Protein AF-A0A7C8HI81-F1 (afdb_monomer_lite)

Radius of gyration: 30.97 Å; chains: 1; bounding box: 61×69×82 Å

Organism: NCBI:txid1450156

Structure (mmCIF, N/CA/C/O backbone):
data_AF-A0A7C8HI81-F1
#
_entry.id   AF-A0A7C8HI81-F1
#
loop_
_atom_site.group_PDB
_atom_site.id
_atom_site.type_symbol
_atom_site.label_atom_id
_atom_site.label_alt_id
_atom_site.label_comp_id
_atom_site.label_asym_id
_atom_site.label_entity_id
_atom_site.label_seq_id
_atom_site.pdbx_PDB_ins_code
_atom_site.Cartn_x
_atom_site.Cartn_y
_atom_site.Cartn_z
_atom_site.occupancy
_atom_site.B_iso_or_equiv
_atom_site.auth_seq_id
_atom_site.auth_comp_id
_atom_site.auth_asym_id
_atom_site.auth_atom_id
_atom_site.pdbx_PDB_model_num
ATOM 1 N N . MET A 1 1 ? 45.460 -22.974 -62.601 1.00 45.22 1 MET A N 1
ATOM 2 C CA . MET A 1 1 ? 45.148 -22.163 -63.794 1.00 45.22 1 MET A CA 1
ATOM 3 C C . MET A 1 1 ? 44.636 -20.816 -63.336 1.00 45.22 1 MET A C 1
ATOM 5 O O . MET A 1 1 ? 43.610 -20.742 -62.676 1.00 45.22 1 MET A O 1
ATOM 9 N N . SER A 1 2 ? 45.416 -19.785 -63.621 1.00 40.53 2 SER A N 1
ATOM 10 C CA . SER A 1 2 ? 45.135 -18.377 -63.369 1.00 40.53 2 SER A CA 1
ATOM 11 C C . SER A 1 2 ? 43.977 -17.886 -64.241 1.00 40.53 2 SER A C 1
ATOM 13 O O . SER A 1 2 ? 43.911 -18.282 -65.404 1.00 40.53 2 SER A O 1
ATOM 15 N N . LYS A 1 3 ? 43.144 -16.978 -63.713 1.00 53.16 3 LYS A N 1
ATOM 16 C CA . LYS A 1 3 ? 42.635 -15.784 -64.417 1.00 53.16 3 LYS A CA 1
ATOM 17 C C . LYS A 1 3 ? 41.929 -14.839 -63.431 1.00 53.16 3 LYS A C 1
ATOM 19 O O . LYS A 1 3 ? 40.965 -15.209 -62.773 1.00 53.16 3 LYS A O 1
ATOM 24 N N . LEU A 1 4 ? 42.492 -13.636 -63.344 1.00 49.84 4 LEU A N 1
ATOM 25 C CA . LEU A 1 4 ? 41.998 -12.421 -62.696 1.00 49.84 4 LEU A CA 1
ATOM 26 C C . LEU A 1 4 ? 40.869 -11.808 -63.536 1.00 49.84 4 LEU A C 1
ATOM 28 O O . LEU A 1 4 ? 41.059 -11.697 -64.746 1.00 49.84 4 LEU A O 1
ATOM 32 N N . ILE A 1 5 ? 39.768 -11.358 -62.919 1.00 58.12 5 ILE A N 1
ATOM 33 C CA . ILE A 1 5 ? 38.803 -10.408 -63.517 1.00 58.12 5 ILE A CA 1
ATOM 34 C C . ILE A 1 5 ? 38.247 -9.527 -62.376 1.00 58.12 5 ILE A C 1
ATOM 36 O O . ILE A 1 5 ? 37.519 -10.023 -61.525 1.00 58.12 5 ILE A O 1
ATOM 40 N N . THR A 1 6 ? 38.847 -8.369 -62.096 1.00 49.12 6 THR A N 1
ATOM 41 C CA . THR A 1 6 ? 38.538 -7.006 -62.592 1.00 49.12 6 THR A CA 1
ATOM 42 C C . THR A 1 6 ? 37.609 -6.229 -61.653 1.00 49.12 6 THR A C 1
ATOM 44 O O . THR A 1 6 ? 36.462 -6.580 -61.409 1.00 49.12 6 THR A O 1
ATOM 47 N N . LEU A 1 7 ? 38.188 -5.149 -61.137 1.00 50.00 7 LEU A N 1
ATOM 48 C CA . LEU A 1 7 ? 37.685 -4.145 -60.211 1.00 50.00 7 LEU A CA 1
ATOM 49 C C . LEU A 1 7 ? 36.907 -3.067 -60.985 1.00 50.00 7 LEU A C 1
ATOM 51 O O . LEU A 1 7 ? 37.444 -2.518 -61.945 1.00 50.00 7 LEU A O 1
ATOM 55 N N . THR A 1 8 ? 35.702 -2.698 -60.544 1.00 53.28 8 THR A N 1
ATOM 56 C CA . THR A 1 8 ? 35.063 -1.433 -60.948 1.00 53.28 8 THR A CA 1
ATOM 57 C C . THR A 1 8 ? 34.584 -0.682 -59.716 1.00 53.28 8 THR A C 1
ATOM 59 O O . THR A 1 8 ? 33.581 -1.025 -59.095 1.00 53.28 8 THR A O 1
ATOM 62 N N . VAL A 1 9 ? 35.352 0.350 -59.374 1.00 53.81 9 VAL A N 1
ATOM 63 C CA . VAL A 1 9 ? 34.962 1.458 -58.508 1.00 53.81 9 VAL A CA 1
ATOM 64 C C . VAL A 1 9 ? 34.198 2.445 -59.381 1.00 53.81 9 VAL A C 1
ATOM 66 O O . VAL A 1 9 ? 34.764 2.994 -60.321 1.00 53.81 9 VAL A O 1
ATOM 69 N N . THR A 1 10 ? 32.940 2.711 -59.052 1.00 53.66 10 THR A N 1
ATOM 70 C CA . THR A 1 10 ? 32.239 3.910 -59.523 1.00 53.66 10 THR A CA 1
ATOM 71 C C . THR A 1 10 ? 31.595 4.576 -58.325 1.00 53.66 10 THR A C 1
ATOM 73 O O . THR A 1 10 ? 30.585 4.118 -57.793 1.00 53.66 10 THR A O 1
ATOM 76 N N . GLY A 1 11 ? 32.269 5.631 -57.873 1.00 45.03 11 GLY A N 1
ATOM 77 C CA . GLY A 1 11 ? 31.756 6.583 -56.908 1.00 45.03 11 GLY A CA 1
ATOM 78 C C . GLY A 1 11 ? 30.576 7.376 -57.467 1.00 45.03 11 GLY A C 1
ATOM 79 O O . GLY A 1 11 ? 30.423 7.546 -58.674 1.00 45.03 11 GLY A O 1
ATOM 80 N N . GLY A 1 12 ? 29.761 7.875 -56.545 1.00 45.56 12 GLY A N 1
ATOM 81 C CA . GLY A 1 12 ? 28.635 8.755 -56.825 1.00 45.56 12 GLY A CA 1
ATOM 82 C C . GLY A 1 12 ? 28.028 9.269 -55.527 1.00 45.56 12 GLY A C 1
ATOM 83 O O . GLY A 1 12 ? 26.890 8.958 -55.198 1.00 45.56 12 GLY A O 1
ATOM 84 N N . LEU A 1 13 ? 28.826 10.007 -54.752 1.00 48.66 13 LEU A N 1
ATOM 85 C CA . LEU A 1 13 ? 28.322 10.920 -53.730 1.00 48.66 13 LEU A CA 1
ATOM 86 C C . LEU A 1 13 ? 27.627 12.068 -54.474 1.00 48.66 13 LEU A C 1
ATOM 88 O O . LEU A 1 13 ? 28.247 12.587 -55.389 1.00 48.66 13 LEU A O 1
ATOM 92 N N . LEU A 1 14 ? 26.395 12.434 -54.110 1.00 44.53 14 LEU A N 1
ATOM 93 C CA . LEU A 1 14 ? 25.833 13.799 -54.117 1.00 44.53 14 LEU A CA 1
ATOM 94 C C . LEU A 1 14 ? 24.343 13.695 -53.728 1.00 44.53 14 LEU A C 1
ATOM 96 O O . LEU A 1 14 ? 23.449 13.673 -54.569 1.00 44.53 14 LEU A O 1
ATOM 100 N N . LEU A 1 15 ? 24.071 13.597 -52.422 1.00 46.81 15 LEU A N 1
ATOM 101 C CA . LEU A 1 15 ? 22.729 13.825 -51.881 1.00 46.81 15 LEU A CA 1
ATOM 102 C C . LEU A 1 15 ? 22.424 15.322 -51.999 1.00 46.81 15 LEU A C 1
ATOM 104 O O . LEU A 1 15 ? 23.022 16.152 -51.318 1.00 46.81 15 LEU A O 1
ATOM 108 N N . SER A 1 16 ? 21.521 15.647 -52.918 1.00 49.75 16 SER A N 1
ATOM 109 C CA . SER A 1 16 ? 21.070 16.991 -53.257 1.00 49.75 16 SER A CA 1
ATOM 110 C C . SER A 1 16 ? 20.350 17.668 -52.086 1.00 49.75 16 SER A C 1
ATOM 112 O O . SER A 1 16 ? 19.182 17.391 -51.810 1.00 49.75 16 SER A O 1
ATOM 114 N N . SER A 1 17 ? 21.026 18.599 -51.421 1.00 53.38 17 SER A N 1
ATOM 115 C CA . SER A 1 17 ? 20.394 19.618 -50.587 1.00 53.38 17 SER A CA 1
ATOM 116 C C . SER A 1 17 ? 19.920 20.766 -51.478 1.00 53.38 17 SER A C 1
ATOM 118 O O . SER A 1 17 ? 20.737 21.554 -51.951 1.00 53.38 17 SER A O 1
ATOM 120 N N . VAL A 1 18 ? 18.609 20.877 -51.693 1.00 51.06 18 VAL A N 1
ATOM 121 C CA . VAL A 1 18 ? 17.999 22.079 -52.276 1.00 51.06 18 VAL A CA 1
ATOM 122 C C . VAL A 1 18 ? 17.001 22.625 -51.260 1.00 51.06 18 VAL A C 1
ATOM 124 O O . VAL A 1 18 ? 15.866 22.166 -51.176 1.00 51.06 18 VAL A O 1
ATOM 127 N N . PHE A 1 19 ? 17.442 23.583 -50.445 1.00 52.34 19 PHE A N 1
ATOM 128 C CA . PHE A 1 19 ? 16.532 24.479 -49.736 1.00 52.34 19 PHE A CA 1
ATOM 129 C C . PHE A 1 19 ? 16.289 25.689 -50.637 1.00 52.34 19 PHE A C 1
ATOM 131 O O . PHE A 1 19 ? 17.238 26.282 -51.149 1.00 52.34 19 PHE A O 1
ATOM 138 N N . ASN A 1 20 ? 15.017 26.020 -50.863 1.00 52.81 20 ASN A N 1
ATOM 139 C CA . ASN A 1 20 ? 14.635 27.171 -51.669 1.00 52.81 20 ASN A CA 1
ATOM 140 C C . ASN A 1 20 ? 15.013 28.499 -50.991 1.00 52.81 20 ASN A C 1
ATOM 142 O O . ASN A 1 20 ? 14.957 28.655 -49.773 1.00 52.81 20 ASN A O 1
ATOM 146 N N . VAL A 1 21 ? 15.394 29.416 -51.875 1.00 48.34 21 VAL A N 1
ATOM 147 C CA . VAL A 1 21 ? 15.895 30.786 -51.754 1.00 48.34 21 VAL A CA 1
ATOM 148 C C . VAL A 1 21 ? 15.055 31.729 -50.870 1.00 48.34 21 VAL A C 1
ATOM 150 O O . VAL A 1 21 ? 13.843 31.840 -51.017 1.00 48.34 21 VAL A O 1
ATOM 153 N N . PHE A 1 22 ? 15.774 32.426 -49.984 1.00 40.81 22 PHE A N 1
ATOM 154 C CA . PHE A 1 22 ? 15.732 33.856 -49.622 1.00 40.81 22 PHE A CA 1
ATOM 155 C C . PHE A 1 22 ? 14.527 34.706 -50.092 1.00 40.81 22 PHE A C 1
ATOM 157 O O . PHE A 1 22 ? 14.404 35.035 -51.271 1.00 40.81 22 PHE A O 1
ATOM 164 N N . ALA A 1 23 ? 13.713 35.170 -49.136 1.00 56.22 23 ALA A N 1
ATOM 165 C CA . ALA A 1 23 ? 12.824 36.315 -49.320 1.00 56.22 23 ALA A CA 1
ATOM 166 C C . ALA A 1 23 ? 13.528 37.608 -48.871 1.00 56.22 23 ALA A C 1
ATOM 168 O O . ALA A 1 23 ? 14.107 37.677 -47.787 1.00 56.22 23 ALA A O 1
ATOM 169 N N . VAL A 1 24 ? 13.458 38.606 -49.750 1.00 43.56 24 VAL A N 1
ATOM 170 C CA . VAL A 1 24 ? 14.006 39.963 -49.649 1.00 43.56 24 VAL A CA 1
ATOM 171 C C . VAL A 1 24 ? 13.263 40.806 -48.600 1.00 43.56 24 VAL A C 1
ATOM 173 O O . VAL A 1 24 ? 12.050 40.969 -48.658 1.00 43.56 24 VAL A O 1
ATOM 176 N N . GLU A 1 25 ? 14.046 41.304 -47.644 1.00 47.66 25 GLU A N 1
ATOM 177 C CA . GLU A 1 25 ? 14.097 42.657 -47.066 1.00 47.66 25 GLU A CA 1
ATOM 178 C C . GLU A 1 25 ? 12.836 43.551 -47.056 1.00 47.66 25 GLU A C 1
ATOM 180 O O . GLU A 1 25 ? 12.460 44.134 -48.068 1.00 47.66 25 GLU A O 1
ATOM 185 N N . THR A 1 26 ? 12.333 43.835 -45.846 1.00 46.31 26 THR A N 1
ATOM 186 C CA . THR A 1 26 ? 12.024 45.214 -45.430 1.00 46.31 26 THR A CA 1
ATOM 187 C C . THR A 1 26 ? 12.459 45.431 -43.983 1.00 46.31 26 THR A C 1
ATOM 189 O O . THR A 1 26 ? 12.220 44.604 -43.106 1.00 46.31 26 THR A O 1
ATOM 192 N N . ASN A 1 27 ? 13.131 46.557 -43.788 1.00 55.22 27 ASN A N 1
ATOM 193 C CA . ASN A 1 27 ? 13.882 46.979 -42.618 1.00 55.22 27 ASN A CA 1
ATOM 194 C C . ASN A 1 27 ? 13.120 47.001 -41.285 1.00 55.22 27 ASN A C 1
ATOM 196 O O . ASN A 1 27 ? 11.957 47.383 -41.224 1.00 55.22 27 ASN A O 1
ATOM 200 N N . ASN A 1 28 ? 13.897 46.740 -40.226 1.00 55.28 28 ASN A N 1
ATOM 201 C CA . ASN A 1 28 ? 13.593 46.906 -38.804 1.00 55.28 28 ASN A CA 1
ATOM 202 C C . ASN A 1 28 ? 12.456 46.040 -38.264 1.00 55.28 28 ASN A C 1
ATOM 204 O O . ASN A 1 28 ? 11.295 46.374 -38.431 1.00 55.28 28 ASN A O 1
ATOM 208 N N . ILE A 1 29 ? 12.819 44.989 -37.526 1.00 41.06 29 ILE A N 1
ATOM 209 C CA . ILE A 1 29 ? 12.315 44.643 -36.183 1.00 41.06 29 ILE A CA 1
ATOM 210 C C . ILE A 1 29 ? 13.038 43.350 -35.777 1.00 41.06 29 ILE A C 1
ATOM 212 O O . ILE A 1 29 ? 13.012 42.350 -36.492 1.00 41.06 29 ILE A O 1
ATOM 216 N N . SER A 1 30 ? 13.723 43.382 -34.634 1.00 41.88 30 SER A N 1
ATOM 217 C CA . SER A 1 30 ? 14.383 42.225 -34.024 1.00 41.88 30 SER A CA 1
ATOM 218 C C . SER A 1 30 ? 13.438 41.016 -33.951 1.00 41.88 30 SER A C 1
ATOM 220 O O . SER A 1 30 ? 12.357 41.149 -33.370 1.00 41.88 30 SER A O 1
ATOM 222 N N . PRO A 1 31 ? 13.807 39.823 -34.456 1.00 39.75 31 PRO A N 1
ATOM 223 C CA . PRO A 1 31 ? 12.971 38.651 -34.276 1.00 39.75 31 PRO A CA 1
ATOM 224 C C . PRO A 1 31 ? 13.130 38.140 -32.844 1.00 39.75 31 PRO A C 1
ATOM 226 O O . PRO A 1 31 ? 14.058 37.404 -32.506 1.00 39.75 31 PRO A O 1
ATOM 229 N N . VAL A 1 32 ? 12.175 38.535 -32.000 1.00 35.84 32 VAL A N 1
ATOM 230 C CA . VAL A 1 32 ? 11.714 37.723 -30.875 1.00 35.84 32 VAL A CA 1
ATOM 231 C C . VAL A 1 32 ? 11.548 36.302 -31.401 1.00 35.84 32 VAL A C 1
ATOM 233 O O . VAL A 1 32 ? 10.717 36.032 -32.268 1.00 35.84 32 VAL A O 1
ATOM 236 N N . THR A 1 33 ? 12.383 35.393 -30.912 1.00 33.88 33 THR A N 1
ATOM 237 C CA . THR A 1 33 ? 12.261 33.971 -31.190 1.00 33.88 33 THR A CA 1
ATOM 238 C C . THR A 1 33 ? 10.949 33.488 -30.580 1.00 33.88 33 THR A C 1
ATOM 240 O O . THR A 1 33 ? 10.854 33.202 -29.388 1.00 33.88 33 THR A O 1
ATOM 243 N N . LEU A 1 34 ? 9.908 33.390 -31.409 1.00 32.38 34 LEU A N 1
ATOM 244 C CA . LEU A 1 34 ? 8.733 32.580 -31.117 1.00 32.38 34 LEU A CA 1
ATOM 245 C C . LEU A 1 34 ? 9.182 31.118 -31.109 1.00 32.38 34 LEU A C 1
ATOM 247 O O . LEU A 1 34 ? 9.071 30.380 -32.085 1.00 32.38 34 LEU A O 1
ATOM 251 N N . SER A 1 35 ? 9.738 30.712 -29.970 1.00 37.22 35 SER A N 1
ATOM 252 C CA . SER A 1 35 ? 9.716 29.330 -29.537 1.00 37.22 35 SER A CA 1
ATOM 253 C C . SER A 1 35 ? 8.247 28.929 -29.501 1.00 37.22 35 SER A C 1
ATOM 255 O O . SER A 1 35 ? 7.522 29.277 -28.570 1.00 37.22 35 SER A O 1
ATOM 257 N N . VAL A 1 36 ? 7.798 28.205 -30.526 1.00 32.50 36 VAL A N 1
ATOM 258 C CA . VAL A 1 36 ? 6.630 27.340 -30.404 1.00 32.50 36 VAL A CA 1
ATOM 259 C C . VAL A 1 36 ? 7.034 26.270 -29.397 1.00 32.50 36 VAL A C 1
ATOM 261 O O . VAL A 1 36 ? 7.485 25.178 -29.737 1.00 32.50 36 VAL A O 1
ATOM 264 N N . LYS A 1 37 ? 6.940 26.622 -28.114 1.00 39.91 37 LYS A N 1
ATOM 265 C CA . LYS A 1 37 ? 6.782 25.642 -27.063 1.00 39.91 37 LYS A CA 1
ATOM 266 C C . LYS A 1 37 ? 5.486 24.943 -27.414 1.00 39.91 37 LYS A C 1
ATOM 268 O O . LYS A 1 37 ? 4.409 25.525 -27.317 1.00 39.91 37 LYS A O 1
ATOM 273 N N . THR A 1 38 ? 5.579 23.691 -27.831 1.00 35.78 38 THR A N 1
ATOM 274 C CA . THR A 1 38 ? 4.477 22.765 -27.622 1.00 35.78 38 THR A CA 1
ATOM 275 C C . THR A 1 38 ? 4.322 22.639 -26.106 1.00 35.78 38 THR A C 1
ATOM 277 O O . THR A 1 38 ? 4.831 21.713 -25.480 1.00 35.78 38 THR A O 1
ATOM 280 N N . GLU A 1 39 ? 3.669 23.623 -25.492 1.00 38.47 39 GLU A N 1
ATOM 281 C CA . GLU A 1 39 ? 3.039 23.506 -24.189 1.00 38.47 39 GLU A CA 1
ATOM 282 C C . GLU A 1 39 ? 1.864 22.545 -24.378 1.00 38.47 39 GLU A C 1
ATOM 284 O O . GLU A 1 39 ? 0.694 22.903 -24.359 1.00 38.47 39 GLU A O 1
ATOM 289 N N . ALA A 1 40 ? 2.185 21.255 -24.500 1.00 41.19 40 ALA A N 1
ATOM 290 C CA . ALA A 1 40 ? 1.437 20.303 -23.708 1.00 41.19 40 ALA A CA 1
ATOM 291 C C . ALA A 1 40 ? 1.796 20.657 -22.265 1.00 41.19 40 ALA A C 1
ATOM 293 O O . ALA A 1 40 ? 2.731 20.099 -21.687 1.00 41.19 40 ALA A O 1
ATOM 294 N N . GLU A 1 41 ? 1.121 21.680 -21.739 1.00 37.06 41 GLU A N 1
ATOM 295 C CA . GLU A 1 41 ? 1.084 21.990 -20.330 1.00 37.06 41 GLU A CA 1
ATOM 296 C C . GLU A 1 41 ? 0.620 20.691 -19.683 1.00 37.06 41 GLU A C 1
ATOM 298 O O . GLU A 1 41 ? -0.556 20.324 -19.690 1.00 37.06 41 GLU A O 1
ATOM 303 N N . SER A 1 42 ? 1.587 19.883 -19.246 1.00 44.66 42 SER A N 1
ATOM 304 C CA . SER A 1 42 ? 1.297 18.747 -18.410 1.00 44.66 42 SER A CA 1
ATOM 305 C C . SER A 1 42 ? 0.728 19.406 -17.173 1.00 44.66 42 SER A C 1
ATOM 307 O O . SER A 1 42 ? 1.498 19.887 -16.340 1.00 44.66 42 SER A O 1
ATOM 309 N N . VAL A 1 43 ? -0.603 19.504 -17.096 1.00 41.66 43 VAL A N 1
ATOM 310 C CA . VAL A 1 43 ? -1.321 19.781 -15.862 1.00 41.66 43 VAL A CA 1
ATOM 311 C C . VAL A 1 43 ? -0.607 18.905 -14.857 1.00 41.66 43 VAL A C 1
ATOM 313 O O . VAL A 1 43 ? -0.648 17.673 -14.983 1.00 41.66 43 VAL A O 1
ATOM 316 N N . LYS A 1 44 ? 0.194 19.520 -13.976 1.00 45.44 44 LYS A N 1
ATOM 317 C CA . LYS A 1 44 ? 0.953 18.794 -12.967 1.00 45.44 44 LYS A CA 1
ATOM 318 C C . LYS A 1 44 ? -0.128 18.230 -12.074 1.00 45.44 44 LYS A C 1
ATOM 320 O O . LYS A 1 44 ? -0.562 18.896 -11.141 1.00 45.44 44 LYS A O 1
ATOM 325 N N . LYS A 1 45 ? -0.636 17.042 -12.430 1.00 44.41 45 LYS A N 1
ATOM 326 C CA . LYS A 1 45 ? -1.611 16.316 -11.627 1.00 44.41 45 LYS A CA 1
ATOM 327 C C . LYS A 1 45 ? -1.020 16.354 -10.231 1.00 44.41 45 LYS A C 1
ATOM 329 O O . LYS A 1 45 ? 0.171 16.023 -10.125 1.00 44.41 45 LYS A O 1
ATOM 334 N N . PRO A 1 46 ? -1.777 16.819 -9.220 1.00 37.41 46 PRO A N 1
ATOM 335 C CA . PRO A 1 46 ? -1.250 16.942 -7.874 1.00 37.41 46 PRO A CA 1
ATOM 336 C C . PRO A 1 46 ? -0.524 15.643 -7.592 1.00 37.41 46 PRO A C 1
ATOM 338 O O . PRO A 1 46 ? -1.084 14.570 -7.849 1.00 37.41 46 PRO A O 1
ATOM 341 N N . HIS A 1 47 ? 0.7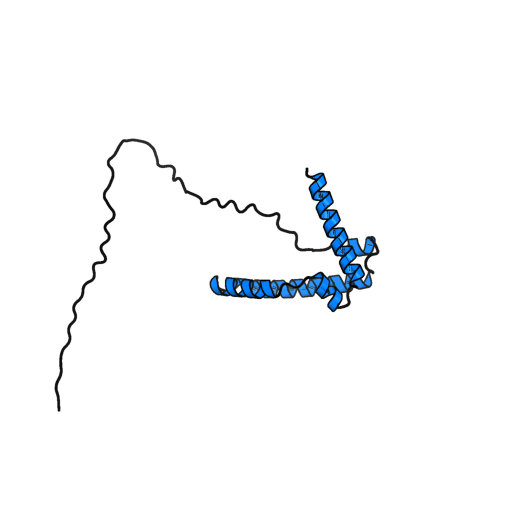64 15.748 -7.245 1.00 45.75 47 HIS A N 1
ATOM 342 C CA . HIS A 1 47 ? 1.602 14.586 -7.009 1.00 45.75 47 HIS A CA 1
ATOM 343 C C . HIS A 1 47 ? 0.810 13.742 -6.029 1.00 45.75 47 HIS A C 1
ATOM 345 O O . HIS A 1 47 ? 0.660 14.155 -4.880 1.00 45.75 47 HIS A O 1
ATOM 351 N N . ARG A 1 48 ? 0.213 12.632 -6.496 1.00 44.94 48 ARG A N 1
ATOM 352 C CA . ARG A 1 48 ? -0.597 11.785 -5.627 1.00 44.94 48 ARG A CA 1
ATOM 353 C C . ARG A 1 48 ? 0.371 11.418 -4.528 1.00 44.94 48 ARG A C 1
ATOM 355 O O . ARG A 1 48 ? 1.387 10.772 -4.816 1.00 44.94 48 ARG A O 1
ATOM 362 N N . LYS A 1 49 ? 0.169 11.973 -3.328 1.00 44.31 49 LYS A N 1
ATOM 363 C CA . LYS A 1 49 ? 0.962 11.585 -2.174 1.00 44.31 49 LYS A CA 1
ATOM 364 C C . LYS A 1 49 ? 0.739 10.089 -2.138 1.00 44.31 49 LYS A C 1
ATOM 366 O O . LYS A 1 49 ? -0.398 9.630 -2.057 1.00 44.31 49 LYS A O 1
ATOM 371 N N . PHE A 1 50 ? 1.816 9.353 -2.400 1.00 49.25 50 PHE A N 1
ATOM 372 C CA . PHE A 1 50 ? 1.826 7.911 -2.235 1.00 49.25 50 PHE A CA 1
ATOM 373 C C . PHE A 1 50 ? 1.144 7.646 -0.903 1.00 49.25 50 PHE A C 1
ATOM 375 O O . PHE A 1 50 ? 1.426 8.410 0.020 1.00 49.25 50 PHE A O 1
ATOM 382 N N . TYR A 1 51 ? 0.242 6.664 -0.841 1.00 51.88 51 TYR A N 1
ATOM 383 C CA . TYR A 1 51 ? -0.491 6.285 0.364 1.00 51.88 51 TYR A CA 1
ATOM 384 C C . TYR A 1 51 ? 0.495 5.914 1.482 1.00 51.88 51 TYR A C 1
ATOM 386 O O . TYR A 1 51 ? 0.709 4.755 1.806 1.00 51.88 51 TYR A O 1
ATOM 394 N N . ARG A 1 52 ? 1.125 6.921 2.081 1.00 56.66 52 ARG A N 1
ATOM 395 C CA . ARG A 1 52 ? 1.583 6.928 3.452 1.00 56.66 52 ARG A CA 1
ATOM 396 C C . ARG A 1 52 ? 0.298 7.140 4.222 1.00 56.66 52 ARG A C 1
ATOM 398 O O . ARG A 1 52 ? -0.014 8.248 4.637 1.00 56.66 52 ARG A O 1
ATOM 405 N N . CYS A 1 53 ? -0.519 6.089 4.220 1.00 65.12 53 CYS A N 1
ATOM 406 C CA . CYS A 1 53 ? -1.554 5.927 5.213 1.00 65.12 53 CYS A CA 1
ATOM 407 C C . CYS A 1 53 ? -0.862 6.171 6.540 1.00 65.12 53 CYS A C 1
ATOM 409 O O . CYS A 1 53 ? 0.116 5.482 6.840 1.00 65.12 53 CYS A O 1
ATOM 411 N N . ASP A 1 54 ? -1.300 7.197 7.256 1.00 81.31 54 ASP A N 1
ATOM 412 C CA . ASP A 1 54 ? -0.782 7.413 8.586 1.00 81.31 54 ASP A CA 1
ATOM 413 C C . ASP A 1 54 ? -1.284 6.251 9.434 1.00 81.31 54 ASP A C 1
ATOM 415 O O . ASP A 1 54 ? -2.478 6.126 9.701 1.00 81.31 54 ASP A O 1
ATOM 419 N N . VAL A 1 55 ? -0.388 5.306 9.717 1.00 89.81 55 VAL A N 1
ATOM 420 C CA . VAL A 1 55 ? -0.759 4.058 10.386 1.00 89.81 55 VAL A CA 1
ATOM 421 C C . VAL A 1 55 ? -1.311 4.368 11.779 1.00 89.81 55 VAL A C 1
ATOM 423 O O . VAL A 1 55 ? -2.186 3.659 12.264 1.00 89.81 55 VAL A O 1
ATOM 426 N N . GLU A 1 56 ? -0.850 5.462 12.384 1.00 90.94 56 GLU A N 1
ATOM 427 C CA . GLU A 1 56 ? -1.271 5.919 13.707 1.00 90.94 56 GLU A CA 1
ATOM 428 C C . GLU A 1 56 ? -2.730 6.373 13.705 1.00 90.94 56 GLU A C 1
ATOM 430 O O . GLU A 1 56 ? -3.482 5.977 14.592 1.00 90.94 56 GLU A O 1
ATOM 435 N N . GLN A 1 57 ? -3.178 7.049 12.643 1.00 90.75 57 GLN A N 1
ATOM 436 C CA . GLN A 1 57 ? -4.582 7.427 12.481 1.00 90.75 57 GLN A CA 1
ATOM 437 C C . GLN A 1 57 ? -5.513 6.201 12.533 1.00 90.75 57 GLN A C 1
ATOM 439 O O . GLN A 1 57 ? -6.578 6.245 13.145 1.00 90.75 57 GLN A O 1
ATOM 444 N N . TRP A 1 58 ? -5.115 5.076 11.931 1.00 93.06 58 TRP A N 1
ATOM 445 C CA . TRP A 1 58 ? -5.932 3.855 11.937 1.00 93.06 58 TRP A CA 1
ATOM 446 C C . TRP A 1 58 ? -5.956 3.158 13.303 1.00 93.06 58 TRP A C 1
ATOM 448 O O . TRP A 1 58 ? -6.921 2.452 13.607 1.00 93.06 58 TRP A O 1
ATOM 458 N N . VAL A 1 59 ? -4.919 3.356 14.123 1.00 95.00 59 VAL A N 1
ATOM 459 C CA . VAL A 1 59 ? -4.886 2.898 15.521 1.00 95.00 59 VAL A CA 1
ATOM 460 C C . VAL A 1 59 ? -5.811 3.753 16.379 1.00 95.00 59 VAL A C 1
ATOM 462 O O . VAL A 1 59 ? -6.594 3.208 17.151 1.00 95.00 59 VAL A O 1
ATOM 465 N N . GLU A 1 60 ? -5.751 5.078 16.233 1.00 93.62 60 GLU A N 1
ATOM 466 C CA . GLU A 1 60 ? -6.603 6.019 16.974 1.00 93.62 60 GLU A CA 1
ATOM 467 C C . GLU A 1 60 ? -8.089 5.787 16.697 1.00 93.62 60 GLU A C 1
ATOM 469 O O . GLU A 1 60 ? -8.915 5.827 17.604 1.00 93.62 60 GLU A O 1
ATOM 474 N N . GLN A 1 61 ? -8.425 5.470 15.448 1.00 91.31 61 GLN A N 1
ATOM 475 C CA . GLN A 1 61 ? -9.782 5.113 15.040 1.00 91.31 61 GLN A CA 1
ATOM 476 C C . GLN A 1 61 ? -10.197 3.690 15.451 1.00 91.31 61 GLN A C 1
ATOM 478 O O . GLN A 1 61 ? -11.323 3.279 15.175 1.00 91.31 61 GLN A O 1
ATOM 483 N N . GLY A 1 62 ? -9.298 2.915 16.064 1.00 93.25 62 GLY A N 1
ATOM 484 C CA . GLY A 1 62 ? -9.562 1.547 16.507 1.00 93.25 62 GLY A CA 1
ATOM 485 C C . GLY A 1 62 ? -9.760 0.542 15.371 1.00 93.25 62 GLY A C 1
ATOM 486 O O . GLY A 1 62 ? -10.260 -0.555 15.612 1.00 93.25 62 GLY A O 1
ATOM 487 N N . ILE A 1 63 ? -9.386 0.886 14.134 1.00 95.00 63 ILE A N 1
ATOM 488 C CA . ILE A 1 63 ? -9.515 -0.025 12.989 1.00 95.00 63 ILE A CA 1
ATOM 489 C C . ILE A 1 63 ? -8.450 -1.116 13.067 1.00 95.00 63 ILE A C 1
ATOM 491 O O . ILE A 1 63 ? -8.735 -2.274 12.767 1.00 95.00 63 ILE A O 1
ATOM 495 N N . ILE A 1 64 ? -7.235 -0.766 13.492 1.00 95.88 64 ILE A N 1
ATOM 496 C CA . ILE A 1 64 ? -6.129 -1.708 13.698 1.00 95.88 64 ILE A CA 1
ATOM 497 C C . ILE A 1 64 ? -5.588 -1.615 15.124 1.00 95.88 64 ILE A C 1
ATOM 499 O O . ILE A 1 64 ? -5.714 -0.595 15.797 1.00 95.88 64 ILE A O 1
ATOM 503 N N . THR A 1 65 ? -4.941 -2.683 15.581 1.00 96.69 65 THR A N 1
ATOM 504 C CA . THR A 1 65 ? -4.249 -2.694 16.876 1.00 96.69 65 THR A CA 1
ATOM 505 C C . THR A 1 65 ? -2.847 -2.084 16.775 1.00 96.69 65 THR A C 1
ATOM 507 O O . THR A 1 65 ? -2.267 -1.983 15.691 1.00 96.69 65 THR A O 1
ATOM 510 N N . LYS A 1 66 ? -2.257 -1.724 17.923 1.00 95.38 66 LYS A N 1
ATOM 511 C CA . LYS A 1 66 ? -0.869 -1.229 17.997 1.00 95.38 66 LYS A CA 1
ATOM 512 C C . LYS A 1 66 ? 0.142 -2.239 17.441 1.00 95.38 66 LYS A C 1
ATOM 514 O O . LYS A 1 66 ? 1.034 -1.860 16.692 1.00 95.38 66 LYS A O 1
ATOM 519 N N . GLU A 1 67 ? -0.043 -3.526 17.725 1.00 95.25 67 GLU A N 1
ATOM 520 C CA . GLU A 1 67 ? 0.828 -4.588 17.204 1.00 95.25 67 GLU A CA 1
ATOM 521 C C . GLU A 1 67 ? 0.735 -4.723 15.677 1.00 95.25 67 GLU A C 1
ATOM 523 O O . GLU A 1 67 ? 1.743 -4.900 14.990 1.00 95.25 67 GLU A O 1
ATOM 528 N N . GLN A 1 68 ? -0.477 -4.618 15.117 1.00 95.56 68 GLN A N 1
ATOM 529 C CA . GLN A 1 68 ? -0.667 -4.601 13.663 1.00 95.56 68 GLN A CA 1
ATOM 530 C C . GLN A 1 68 ? -0.002 -3.374 13.036 1.00 95.56 68 GLN A C 1
ATOM 532 O O . GLN A 1 68 ? 0.615 -3.484 11.977 1.00 95.56 68 GLN A O 1
ATOM 537 N N . ALA A 1 69 ? -0.080 -2.221 13.702 1.00 95.19 69 ALA A N 1
ATOM 538 C CA . ALA A 1 69 ? 0.562 -0.996 13.251 1.00 95.19 69 ALA A CA 1
ATOM 539 C C . ALA A 1 69 ? 2.092 -1.106 13.206 1.00 95.19 69 ALA A C 1
ATOM 541 O O . ALA A 1 69 ? 2.706 -0.655 12.240 1.00 95.19 69 ALA A O 1
ATOM 542 N N . GLU A 1 70 ? 2.720 -1.733 14.199 1.00 95.19 70 GLU A N 1
ATOM 543 C CA . GLU A 1 70 ? 4.168 -1.973 14.193 1.00 95.19 70 GLU A CA 1
ATOM 544 C C . GLU A 1 70 ? 4.588 -2.884 13.032 1.00 95.19 70 GLU A C 1
ATOM 546 O O . GLU A 1 70 ? 5.462 -2.516 12.243 1.00 95.19 70 GLU A O 1
ATOM 551 N N . LYS A 1 71 ? 3.891 -4.011 12.836 1.00 95.56 71 LYS A N 1
ATOM 552 C CA . LYS A 1 71 ? 4.129 -4.918 11.696 1.00 95.56 71 LYS A CA 1
ATOM 553 C C . LYS A 1 71 ? 3.938 -4.217 10.352 1.00 95.56 71 LYS A C 1
ATOM 555 O O . LYS A 1 71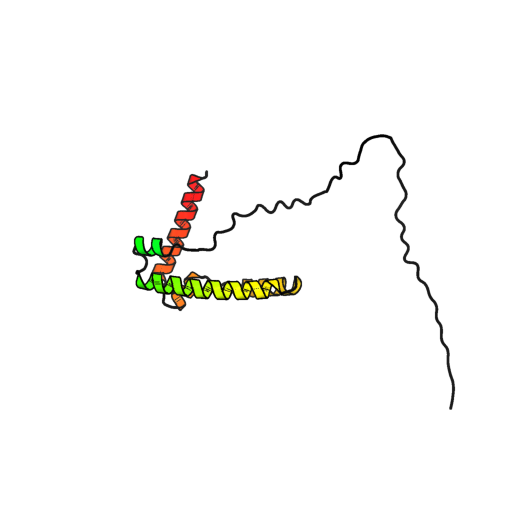 ? 4.714 -4.422 9.418 1.00 95.56 71 LYS A O 1
ATOM 560 N N . TRP A 1 72 ? 2.932 -3.351 10.251 1.00 94.50 72 TRP A N 1
ATOM 561 C CA . TRP A 1 72 ? 2.708 -2.529 9.066 1.00 94.50 72 TRP A CA 1
ATOM 562 C C . TRP A 1 72 ? 3.869 -1.547 8.846 1.00 94.50 72 TRP A C 1
ATOM 564 O O . TRP A 1 72 ? 4.400 -1.454 7.738 1.00 94.50 72 TRP A O 1
ATOM 574 N N . LYS A 1 73 ? 4.347 -0.854 9.885 1.00 92.56 73 LYS A N 1
ATOM 575 C CA . LYS A 1 73 ? 5.513 0.043 9.783 1.00 92.56 73 LYS A CA 1
ATOM 576 C C . LYS A 1 73 ? 6.760 -0.701 9.284 1.00 92.56 73 LYS A C 1
ATOM 578 O O . LYS A 1 73 ? 7.466 -0.194 8.408 1.00 92.56 73 LYS A O 1
ATOM 583 N N . GLU A 1 74 ? 7.004 -1.920 9.758 1.00 93.00 74 GLU A N 1
ATOM 584 C CA . GLU A 1 74 ? 8.092 -2.765 9.250 1.00 93.00 74 GLU A CA 1
ATOM 585 C C . GLU A 1 74 ? 7.896 -3.173 7.786 1.00 93.00 74 GLU A C 1
ATOM 587 O O . GLU A 1 74 ? 8.836 -3.097 6.986 1.00 93.00 74 GLU A O 1
ATOM 592 N N . PHE A 1 75 ? 6.676 -3.566 7.413 1.00 92.62 75 PHE A N 1
ATOM 593 C CA . PHE A 1 75 ? 6.323 -3.865 6.027 1.00 92.62 75 PHE A CA 1
ATOM 594 C C . PHE A 1 75 ? 6.592 -2.663 5.115 1.00 92.62 75 PHE A C 1
ATOM 596 O O . PHE A 1 75 ? 7.208 -2.812 4.060 1.00 92.62 75 PHE A O 1
ATOM 603 N N . ASN A 1 76 ? 6.245 -1.453 5.559 1.00 90.75 76 ASN A N 1
ATOM 604 C CA . ASN A 1 76 ? 6.501 -0.215 4.820 1.00 90.75 76 ASN A CA 1
ATOM 605 C C . ASN A 1 76 ? 7.983 0.028 4.593 1.00 90.75 76 ASN A C 1
ATOM 607 O O . ASN A 1 76 ? 8.378 0.408 3.493 1.00 90.75 76 ASN A O 1
ATOM 611 N N . LYS A 1 77 ? 8.812 -0.232 5.604 1.00 90.75 77 LYS A N 1
ATOM 612 C CA . LYS A 1 77 ? 10.263 -0.091 5.487 1.00 90.75 77 LYS A CA 1
ATOM 613 C C . LYS A 1 77 ? 10.825 -1.033 4.417 1.00 90.75 77 LYS A C 1
ATOM 615 O O . LYS A 1 77 ? 11.538 -0.586 3.518 1.00 90.75 77 LYS A O 1
ATOM 620 N N . LYS A 1 78 ? 10.420 -2.309 4.442 1.00 90.88 78 LYS A N 1
ATOM 621 C CA . LYS A 1 78 ? 10.801 -3.304 3.421 1.00 90.88 78 LYS A CA 1
ATOM 622 C C . LYS A 1 78 ? 10.308 -2.902 2.029 1.00 90.88 78 LYS A C 1
ATOM 624 O O . LYS A 1 78 ? 11.059 -2.984 1.056 1.00 90.88 78 LYS A O 1
ATOM 629 N N . TYR A 1 79 ? 9.067 -2.433 1.932 1.00 88.75 79 TYR A N 1
ATOM 630 C CA . TYR A 1 79 ? 8.465 -1.987 0.679 1.00 88.75 79 TYR A CA 1
ATOM 631 C C . TYR A 1 79 ? 9.200 -0.769 0.091 1.00 88.75 79 TYR A C 1
ATOM 633 O O . TYR A 1 79 ? 9.503 -0.731 -1.104 1.00 88.75 79 TYR A O 1
ATOM 641 N N . GLU A 1 80 ? 9.565 0.215 0.919 1.00 88.25 80 GLU A N 1
ATOM 642 C CA . GLU A 1 80 ? 10.356 1.372 0.489 1.00 88.25 80 GLU A CA 1
ATOM 643 C C . GLU A 1 80 ? 11.754 0.969 -0.000 1.00 88.25 80 GLU A C 1
ATOM 645 O O . GLU A 1 80 ? 12.218 1.483 -1.020 1.00 88.25 80 GLU A O 1
ATOM 650 N N . GLU A 1 81 ? 12.423 0.031 0.673 1.00 91.69 81 GLU A N 1
ATOM 651 C CA . GLU A 1 81 ? 13.720 -0.495 0.234 1.00 91.69 81 GLU A CA 1
ATOM 652 C C . GLU A 1 81 ? 13.633 -1.206 -1.121 1.00 91.69 81 GLU A C 1
ATOM 654 O O . GLU A 1 81 ? 14.463 -0.965 -2.004 1.00 91.69 81 GLU A O 1
ATOM 659 N N . GLN A 1 82 ? 12.612 -2.043 -1.327 1.00 90.25 82 GLN A N 1
ATOM 660 C CA . GLN A 1 82 ? 12.364 -2.688 -2.620 1.00 90.25 82 GLN A CA 1
ATOM 661 C C . GLN A 1 82 ? 12.117 -1.651 -3.715 1.00 90.25 82 GLN A C 1
ATOM 663 O O . GLN A 1 82 ? 12.700 -1.739 -4.798 1.00 90.25 82 GLN A O 1
ATOM 668 N N . ARG A 1 83 ? 11.323 -0.620 -3.414 1.00 88.94 83 ARG A N 1
ATOM 669 C CA . ARG A 1 83 ? 11.028 0.464 -4.349 1.00 88.94 83 ARG A CA 1
ATOM 670 C C . ARG A 1 83 ? 12.268 1.283 -4.704 1.00 88.94 83 ARG A C 1
ATOM 672 O O . ARG A 1 83 ? 12.426 1.652 -5.865 1.00 88.94 83 ARG A O 1
ATOM 679 N N . LYS A 1 84 ? 13.158 1.558 -3.745 1.00 90.62 84 LYS A N 1
ATOM 680 C CA . LYS A 1 84 ? 14.444 2.233 -4.003 1.00 90.62 84 LYS A CA 1
ATOM 681 C C . LYS A 1 84 ? 15.313 1.410 -4.953 1.00 90.62 84 LYS A C 1
ATOM 683 O O . LYS A 1 84 ? 15.774 1.939 -5.961 1.00 90.62 84 LYS A O 1
ATOM 688 N N . LYS A 1 85 ? 15.444 0.104 -4.701 1.00 94.31 85 LYS A N 1
ATOM 689 C CA . LYS A 1 85 ? 16.179 -0.819 -5.584 1.00 94.31 85 LYS A CA 1
ATOM 690 C C . LYS A 1 85 ? 15.553 -0.898 -6.981 1.00 94.31 85 LYS A C 1
ATOM 692 O O . LYS A 1 85 ? 16.266 -0.913 -7.980 1.00 94.31 85 LYS A O 1
ATOM 697 N N . GLU A 1 86 ? 14.225 -0.940 -7.073 1.00 92.31 86 GLU A N 1
ATOM 698 C CA . GLU A 1 86 ? 13.503 -0.913 -8.351 1.00 92.31 86 GLU A CA 1
ATOM 699 C C . GLU A 1 86 ? 13.757 0.400 -9.104 1.00 92.31 86 GLU A C 1
ATOM 701 O O . GLU A 1 86 ? 14.058 0.380 -10.296 1.00 92.31 86 GLU A O 1
ATOM 706 N N . LEU A 1 87 ? 13.730 1.535 -8.404 1.00 92.25 87 LEU A N 1
ATOM 707 C CA . LEU A 1 87 ? 14.017 2.845 -8.981 1.00 92.25 87 LEU A CA 1
ATOM 708 C C . LEU A 1 87 ? 15.447 2.927 -9.528 1.00 92.25 87 LEU A C 1
ATOM 710 O O . LEU A 1 87 ? 15.651 3.440 -10.626 1.00 92.25 87 LEU A O 1
ATOM 714 N N . GLU A 1 88 ? 16.434 2.410 -8.797 1.00 95.75 88 GLU A N 1
ATOM 715 C CA . GLU A 1 88 ? 17.823 2.347 -9.260 1.00 95.75 88 GLU A CA 1
ATOM 716 C C . GLU A 1 88 ? 17.972 1.504 -10.528 1.00 95.75 88 GLU A C 1
ATOM 718 O O . GLU A 1 88 ? 18.682 1.909 -11.449 1.00 95.75 88 GLU A O 1
ATOM 723 N N . LYS A 1 89 ? 17.264 0.372 -10.622 1.00 94.94 89 LYS A N 1
ATOM 724 C CA . LYS A 1 89 ? 17.226 -0.442 -11.847 1.00 94.94 89 LYS A CA 1
ATOM 725 C C . LYS A 1 89 ? 16.613 0.338 -13.010 1.00 94.94 89 LYS A C 1
ATOM 727 O O . LYS A 1 89 ? 17.218 0.412 -14.072 1.00 94.94 89 LYS A O 1
ATOM 732 N N . ILE A 1 90 ? 15.464 0.981 -12.798 1.00 94.19 90 ILE A N 1
ATOM 733 C CA . ILE A 1 90 ? 14.767 1.770 -13.830 1.00 94.19 90 ILE A CA 1
ATOM 734 C C . ILE A 1 90 ? 15.617 2.954 -14.314 1.00 94.19 90 ILE A C 1
ATOM 736 O O . ILE A 1 90 ? 15.585 3.301 -15.498 1.00 94.19 90 ILE A O 1
ATOM 740 N N . ARG A 1 91 ? 16.381 3.585 -13.414 1.00 93.81 91 ARG A N 1
ATOM 741 C CA . ARG A 1 91 ? 17.301 4.681 -13.754 1.00 93.81 91 ARG A CA 1
ATOM 742 C C . ARG A 1 91 ? 18.420 4.233 -14.691 1.00 93.81 91 ARG A C 1
ATOM 744 O O . ARG A 1 91 ? 18.824 5.026 -15.531 1.00 93.81 91 ARG A O 1
ATOM 751 N N . LYS A 1 92 ? 18.881 2.987 -14.560 1.00 95.94 92 LYS A N 1
ATOM 752 C CA . LYS A 1 92 ? 19.930 2.396 -15.405 1.00 95.94 92 LYS A CA 1
ATOM 753 C C . LYS A 1 92 ? 19.414 1.879 -16.757 1.00 95.94 92 LYS A C 1
ATOM 755 O O . LYS A 1 92 ? 20.225 1.649 -17.642 1.00 95.94 92 LYS A O 1
ATOM 760 N N . MET A 1 93 ? 18.100 1.702 -16.921 1.00 93.88 93 MET A N 1
ATOM 761 C CA . MET A 1 93 ? 17.485 1.249 -18.178 1.00 93.88 93 MET A CA 1
ATOM 762 C C . MET A 1 93 ? 17.413 2.362 -19.229 1.00 93.88 93 MET A C 1
ATOM 764 O O . MET A 1 93 ? 17.158 3.529 -18.899 1.00 93.88 93 MET A O 1
ATOM 768 N N . THR A 1 94 ? 17.530 1.969 -20.498 1.00 96.12 94 THR A N 1
ATOM 769 C CA . THR A 1 94 ? 17.250 2.813 -21.672 1.00 96.12 94 THR A CA 1
ATOM 770 C C . THR A 1 94 ? 15.757 3.151 -21.784 1.00 96.12 94 THR A C 1
ATOM 772 O O . THR A 1 94 ? 14.913 2.637 -21.042 1.00 96.12 94 THR A O 1
ATOM 775 N N . LYS A 1 95 ? 15.394 4.058 -22.697 1.00 95.31 95 LYS A N 1
ATOM 776 C CA . LYS A 1 95 ? 14.006 4.517 -22.857 1.00 95.31 95 LYS A CA 1
ATOM 777 C C . LYS A 1 95 ? 13.090 3.384 -23.333 1.00 95.31 95 LYS A C 1
ATOM 779 O O . LYS A 1 95 ? 11.971 3.252 -22.834 1.00 95.31 95 LYS A O 1
ATOM 784 N N . GLU A 1 96 ? 13.575 2.566 -24.256 1.00 95.00 96 GLU A N 1
ATOM 785 C CA . GLU A 1 96 ? 12.874 1.438 -24.864 1.00 95.00 96 GLU A CA 1
ATOM 786 C C . GLU A 1 96 ? 12.652 0.329 -23.829 1.00 95.00 96 GLU A C 1
ATOM 788 O O . GLU A 1 96 ? 11.520 -0.107 -23.617 1.00 95.00 96 GLU A O 1
ATOM 793 N N . GLU A 1 97 ? 13.699 -0.049 -23.092 1.00 95.06 97 GLU A N 1
ATOM 794 C CA . GLU A 1 97 ? 13.608 -1.029 -22.002 1.00 95.06 97 GLU A CA 1
ATOM 795 C C . GLU A 1 97 ? 12.663 -0.560 -20.897 1.00 95.06 97 GLU A C 1
ATOM 797 O O . GLU A 1 97 ? 11.832 -1.327 -20.408 1.00 95.06 97 GLU A O 1
ATOM 802 N N . ARG A 1 98 ? 12.738 0.725 -20.527 1.00 95.50 98 ARG A N 1
ATOM 803 C CA . ARG A 1 98 ? 11.848 1.321 -19.530 1.00 95.50 98 ARG A CA 1
ATOM 804 C C . ARG A 1 98 ? 10.388 1.260 -19.976 1.00 95.50 98 ARG A C 1
ATOM 806 O O . ARG A 1 98 ? 9.510 1.007 -19.150 1.00 95.50 98 ARG A O 1
ATOM 813 N N . ARG A 1 99 ? 10.110 1.473 -21.265 1.00 94.75 99 ARG A N 1
ATOM 814 C CA . ARG A 1 99 ? 8.755 1.360 -21.818 1.00 94.75 99 ARG A CA 1
ATOM 815 C C . ARG A 1 99 ? 8.232 -0.073 -21.700 1.00 94.75 99 ARG A C 1
ATOM 817 O O . ARG A 1 99 ? 7.156 -0.259 -21.134 1.00 94.75 99 ARG A O 1
ATOM 824 N N . VAL A 1 100 ? 9.009 -1.064 -22.142 1.00 95.69 100 VAL A N 1
ATOM 825 C CA . VAL A 1 100 ? 8.644 -2.490 -22.038 1.00 95.69 100 VAL A CA 1
ATOM 826 C C . VAL A 1 100 ? 8.445 -2.901 -20.575 1.00 95.69 100 VAL A C 1
ATOM 828 O O . VAL A 1 100 ? 7.469 -3.574 -20.235 1.00 95.69 100 VAL A O 1
ATOM 831 N N . TYR A 1 101 ? 9.322 -2.438 -19.679 1.00 94.12 101 TYR A N 1
ATOM 832 C CA . TYR A 1 101 ? 9.212 -2.678 -18.242 1.00 94.12 101 TYR A CA 1
ATOM 833 C C . TYR A 1 101 ? 7.871 -2.194 -17.681 1.00 94.12 101 TYR A C 1
ATOM 835 O O . TYR A 1 101 ? 7.171 -2.949 -17.004 1.00 94.12 101 TYR A O 1
ATOM 843 N N . PHE A 1 102 ? 7.481 -0.950 -17.978 1.00 92.88 102 PHE A N 1
ATOM 844 C CA . PHE A 1 102 ? 6.224 -0.396 -17.482 1.00 92.88 102 PHE A CA 1
ATOM 845 C C . PHE A 1 102 ? 4.988 -1.000 -18.156 1.00 92.88 102 PHE A C 1
ATOM 847 O O . PHE A 1 102 ? 3.968 -1.142 -17.484 1.00 92.88 102 PHE A O 1
ATOM 854 N N . GLU A 1 103 ? 5.052 -1.388 -19.432 1.00 93.56 103 GLU A N 1
ATOM 855 C CA . GLU A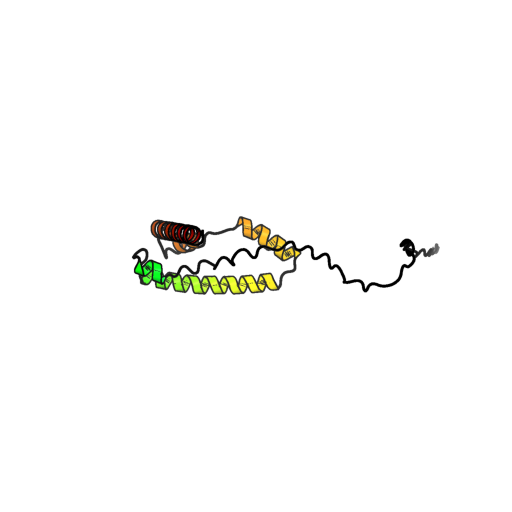 1 103 ? 3.974 -2.137 -20.095 1.00 93.56 103 GLU A CA 1
ATOM 856 C C . GLU A 1 103 ? 3.712 -3.470 -19.379 1.00 93.56 103 GLU A C 1
ATOM 858 O O . GLU A 1 103 ? 2.572 -3.751 -19.004 1.00 93.56 103 GLU A O 1
ATOM 863 N N . LYS A 1 104 ? 4.768 -4.228 -19.059 1.00 92.88 104 LYS A N 1
ATOM 864 C CA . LYS A 1 104 ? 4.654 -5.470 -18.279 1.00 92.88 104 LYS A CA 1
ATOM 865 C C . LYS A 1 104 ? 4.184 -5.216 -16.844 1.00 92.88 104 LYS A C 1
ATOM 867 O O . LYS A 1 104 ? 3.314 -5.922 -16.339 1.00 92.88 104 LYS A O 1
ATOM 872 N N . LYS A 1 105 ? 4.721 -4.191 -16.174 1.00 89.81 105 LYS A N 1
ATOM 873 C CA . LYS A 1 105 ? 4.363 -3.865 -14.781 1.00 89.81 105 LYS A CA 1
ATOM 874 C C . LYS A 1 105 ? 2.893 -3.453 -14.644 1.00 89.81 105 LYS A C 1
ATOM 876 O O . LYS A 1 105 ? 2.273 -3.788 -13.640 1.00 89.81 105 LYS A O 1
ATOM 881 N N . LYS A 1 106 ? 2.311 -2.779 -15.645 1.00 86.38 106 LYS A N 1
ATOM 882 C CA . LYS A 1 106 ? 0.879 -2.416 -15.658 1.00 86.38 106 LYS A CA 1
ATOM 883 C C . LYS A 1 106 ? -0.037 -3.636 -15.561 1.00 86.38 106 LYS A C 1
ATOM 885 O O . LYS A 1 106 ? -1.048 -3.562 -14.873 1.00 86.38 106 LYS A O 1
ATOM 890 N N . GLN A 1 107 ? 0.330 -4.742 -16.209 1.00 85.50 107 GLN A N 1
ATOM 891 C CA . GLN A 1 107 ? -0.430 -5.998 -16.158 1.00 85.50 107 GLN A CA 1
ATOM 892 C C . GLN A 1 107 ? -0.336 -6.681 -14.785 1.00 85.50 107 GLN A C 1
ATOM 894 O O . GLN A 1 107 ? -1.195 -7.473 -14.424 1.00 85.50 107 GLN A O 1
ATOM 899 N N . GLN A 1 108 ? 0.696 -6.357 -14.003 1.00 83.50 108 GLN A N 1
ATOM 900 C CA . GLN A 1 108 ? 0.976 -6.935 -12.686 1.00 83.50 108 GLN A CA 1
ATOM 901 C C . GLN A 1 108 ? 0.631 -5.973 -11.548 1.00 83.50 108 GLN A C 1
ATOM 903 O O . GLN A 1 108 ? 1.274 -5.995 -10.497 1.00 83.50 108 GLN A O 1
ATOM 908 N N . LYS A 1 109 ? -0.323 -5.065 -11.765 1.00 76.94 109 LYS A N 1
ATOM 909 C CA . LYS A 1 109 ? -0.683 -4.070 -10.761 1.00 76.94 109 LYS A CA 1
ATOM 910 C C . LYS A 1 109 ? -1.275 -4.780 -9.543 1.00 76.94 109 LYS A C 1
ATOM 912 O O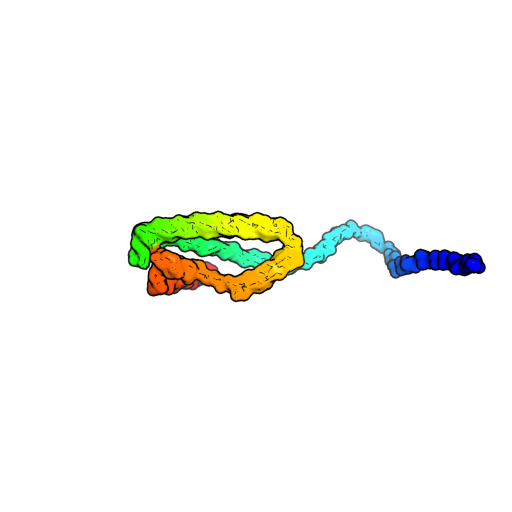 . LYS A 1 109 ? -2.383 -5.297 -9.606 1.00 76.94 109 LYS A O 1
ATOM 917 N N . LYS A 1 110 ? -0.518 -4.795 -8.449 1.00 81.06 110 LYS A N 1
ATOM 918 C CA . LYS A 1 110 ? -0.971 -5.289 -7.150 1.00 81.06 110 LYS A CA 1
ATOM 919 C C . LYS A 1 110 ? -1.512 -4.125 -6.334 1.00 81.06 110 LYS A C 1
ATOM 921 O O . LYS A 1 110 ? -0.945 -3.029 -6.379 1.00 81.06 110 LYS A O 1
ATOM 926 N N . ASP A 1 111 ? -2.618 -4.355 -5.639 1.00 87.00 111 ASP A N 1
ATOM 927 C CA . ASP A 1 111 ? -3.077 -3.439 -4.603 1.00 87.00 111 ASP A CA 1
ATOM 928 C C . ASP A 1 111 ? -2.187 -3.630 -3.371 1.00 87.00 111 ASP A C 1
ATOM 930 O O . ASP A 1 111 ? -1.856 -4.744 -2.970 1.00 87.00 111 ASP A O 1
ATOM 934 N N . TYR A 1 112 ? -1.769 -2.514 -2.798 1.00 88.25 112 TYR A N 1
ATOM 935 C CA . TYR A 1 112 ? -0.909 -2.478 -1.630 1.00 88.25 112 TYR A CA 1
ATOM 936 C C . TYR A 1 112 ? -1.608 -3.040 -0.381 1.00 88.25 112 TYR A C 1
ATOM 938 O O . TYR A 1 112 ? -0.979 -3.734 0.414 1.00 88.25 112 TYR A O 1
ATOM 946 N N . PHE A 1 113 ? -2.912 -2.792 -0.219 1.00 91.69 113 PHE A N 1
ATOM 947 C CA . PHE A 1 113 ? -3.656 -3.336 0.919 1.00 91.69 113 PHE A CA 1
ATOM 948 C C . PHE A 1 113 ? -3.842 -4.849 0.809 1.00 91.69 113 PHE A C 1
ATOM 950 O O . PHE A 1 113 ? -3.804 -5.540 1.823 1.00 91.69 113 PHE A O 1
ATOM 957 N N . ASP A 1 114 ? -3.958 -5.375 -0.410 1.00 92.44 114 ASP A N 1
ATOM 958 C CA . ASP A 1 114 ? -4.058 -6.818 -0.634 1.00 92.44 114 ASP A CA 1
ATOM 959 C C . ASP A 1 114 ? -2.753 -7.524 -0.228 1.00 92.44 114 ASP A C 1
ATOM 961 O O . ASP A 1 114 ? -2.782 -8.644 0.281 1.00 92.44 114 ASP A O 1
ATOM 965 N N . GLU A 1 115 ? -1.598 -6.865 -0.386 1.00 92.06 115 GLU A N 1
ATOM 966 C CA . GLU A 1 115 ? -0.321 -7.378 0.124 1.00 92.06 115 GLU A CA 1
ATOM 967 C C . GLU A 1 115 ? -0.293 -7.408 1.659 1.00 92.06 115 GLU A C 1
ATOM 969 O O . GLU A 1 115 ? 0.138 -8.404 2.234 1.00 92.06 115 GLU A O 1
ATOM 974 N N . LEU A 1 116 ? -0.827 -6.386 2.336 1.00 93.75 116 LEU A N 1
ATOM 975 C CA . LEU A 1 116 ? -0.930 -6.374 3.803 1.00 93.75 116 LEU A CA 1
ATOM 976 C C . LEU A 1 116 ? -1.856 -7.474 4.338 1.00 93.75 116 LEU A C 1
ATOM 978 O O . LEU A 1 116 ? -1.548 -8.096 5.358 1.00 93.75 116 LEU A O 1
ATOM 982 N N . VAL A 1 117 ? -2.974 -7.729 3.650 1.00 96.25 117 VAL A N 1
ATOM 983 C CA . VAL A 1 117 ? -3.898 -8.825 3.981 1.00 96.25 117 VAL A CA 1
ATOM 984 C C . VAL A 1 117 ? -3.226 -10.175 3.756 1.00 96.25 117 VAL A C 1
ATOM 986 O O . VAL A 1 117 ? -3.307 -11.065 4.603 1.00 96.25 117 VAL A O 1
ATOM 989 N N . LYS A 1 118 ? -2.503 -10.328 2.642 1.00 95.50 118 LYS A N 1
ATOM 990 C CA . LYS A 1 118 ? -1.768 -11.555 2.323 1.00 95.50 118 LYS A CA 1
ATOM 991 C C . LYS A 1 118 ? -0.689 -11.875 3.360 1.00 95.50 118 LYS A C 1
ATOM 993 O O . LYS A 1 118 ? -0.546 -13.034 3.745 1.00 95.50 118 LYS A O 1
ATOM 998 N N . GLU A 1 119 ? 0.030 -10.862 3.835 1.00 94.75 119 GLU A N 1
ATOM 999 C CA . GLU A 1 119 ? 1.009 -10.979 4.925 1.00 94.75 119 GLU A CA 1
ATOM 1000 C C . GLU A 1 119 ? 0.346 -11.125 6.311 1.00 94.75 119 GLU A C 1
ATOM 1002 O O . GLU A 1 119 ? 1.038 -11.227 7.323 1.00 94.75 119 GLU A O 1
ATOM 1007 N N . LYS A 1 120 ? -0.995 -11.158 6.375 1.00 95.75 120 LYS A N 1
ATOM 1008 C CA . LYS A 1 120 ? -1.802 -11.272 7.602 1.00 95.75 120 LYS A CA 1
ATOM 1009 C C . LYS A 1 120 ? -1.511 -10.167 8.624 1.00 95.75 120 LYS A C 1
ATOM 1011 O O . LYS A 1 120 ? -1.663 -10.370 9.828 1.00 95.75 120 LYS A O 1
ATOM 1016 N N . ILE A 1 121 ? -1.087 -8.996 8.150 1.00 96.19 121 ILE A N 1
ATOM 1017 C CA . ILE A 1 121 ? -0.859 -7.816 8.992 1.00 96.19 121 ILE A CA 1
ATOM 1018 C C . ILE A 1 121 ? -2.210 -7.210 9.377 1.00 96.19 121 ILE A C 1
ATOM 1020 O O . ILE A 1 121 ? -2.432 -6.864 10.535 1.00 96.19 121 ILE A O 1
ATOM 1024 N N . ILE A 1 122 ? -3.130 -7.143 8.417 1.00 96.44 122 ILE A N 1
ATOM 1025 C CA . ILE A 1 122 ? -4.517 -6.712 8.611 1.00 96.44 122 ILE A CA 1
ATOM 1026 C C . ILE A 1 122 ? -5.476 -7.749 8.028 1.00 96.44 122 ILE A C 1
ATOM 1028 O O . ILE A 1 122 ? -5.089 -8.590 7.218 1.00 96.44 122 ILE A O 1
ATOM 1032 N N . THR A 1 123 ? -6.737 -7.694 8.440 1.00 97.44 123 THR A N 1
ATOM 1033 C CA . THR A 1 123 ? -7.814 -8.481 7.828 1.00 97.44 123 THR A CA 1
ATOM 1034 C C . THR A 1 123 ? -8.377 -7.776 6.594 1.00 97.44 123 THR A C 1
ATOM 1036 O O . THR A 1 123 ? -8.184 -6.572 6.412 1.00 97.44 123 THR A O 1
ATOM 1039 N N . GLN A 1 124 ? -9.110 -8.515 5.756 1.00 96.62 124 GLN A N 1
ATOM 1040 C CA . GLN A 1 124 ? -9.794 -7.934 4.599 1.00 96.62 124 GLN A CA 1
ATOM 1041 C C . GLN A 1 124 ? -10.791 -6.844 5.021 1.00 96.62 124 GLN A C 1
ATOM 1043 O O . GLN A 1 124 ? -10.803 -5.765 4.444 1.00 96.62 124 GLN A O 1
ATOM 1048 N N . GLU A 1 125 ? -11.550 -7.080 6.094 1.00 96.44 125 GLU A N 1
ATOM 1049 C CA . GLU A 1 125 ? -12.512 -6.105 6.617 1.00 96.44 125 GLU A CA 1
ATOM 1050 C C . GLU A 1 125 ? -11.825 -4.811 7.088 1.00 96.44 12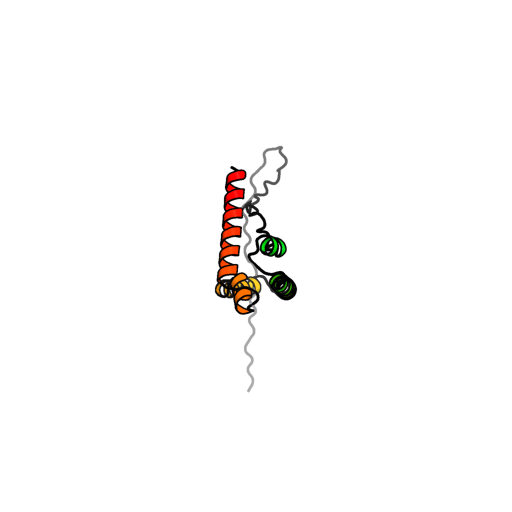5 GLU A C 1
ATOM 1052 O O . GLU A 1 125 ? -12.302 -3.710 6.816 1.00 96.44 125 GLU A O 1
ATOM 1057 N N . GLN A 1 126 ? -10.672 -4.926 7.759 1.00 95.69 126 GLN A N 1
ATOM 1058 C CA . GLN A 1 126 ? -9.866 -3.765 8.145 1.00 95.69 126 GLN A CA 1
ATOM 1059 C C . GLN A 1 126 ? -9.351 -3.010 6.913 1.00 95.69 126 GLN A C 1
ATOM 1061 O O . GLN A 1 126 ? -9.407 -1.782 6.882 1.00 95.69 126 GLN A O 1
ATOM 1066 N N . ALA A 1 127 ? -8.881 -3.727 5.889 1.00 95.31 127 ALA A N 1
ATOM 1067 C CA . ALA A 1 127 ? -8.423 -3.122 4.643 1.00 95.31 127 ALA A CA 1
ATOM 1068 C C . ALA A 1 127 ? -9.545 -2.346 3.938 1.00 95.31 127 ALA A C 1
ATOM 1070 O O . ALA A 1 127 ? -9.331 -1.205 3.526 1.00 95.31 127 ALA A O 1
ATOM 1071 N N . ASP A 1 128 ? -10.739 -2.925 3.843 1.00 95.12 128 ASP A N 1
ATOM 1072 C CA . ASP A 1 128 ? -11.879 -2.310 3.165 1.00 95.12 128 ASP A CA 1
ATOM 1073 C C . ASP A 1 128 ? -12.373 -1.060 3.909 1.00 95.12 128 ASP A C 1
ATOM 1075 O O . ASP A 1 128 ? -12.555 -0.013 3.283 1.00 95.12 128 ASP A O 1
ATOM 1079 N N . LYS A 1 129 ? -12.458 -1.105 5.249 1.00 95.00 129 LYS A N 1
ATOM 1080 C CA . LYS A 1 129 ? -12.778 0.075 6.080 1.00 95.00 129 LYS A CA 1
ATOM 1081 C C . LYS A 1 129 ? -11.780 1.213 5.874 1.00 95.00 129 LYS A C 1
ATOM 1083 O O . LYS A 1 129 ? -12.172 2.372 5.743 1.00 95.00 129 LYS A O 1
ATOM 1088 N N . ILE A 1 130 ? -10.485 0.896 5.817 1.00 92.94 130 ILE A N 1
ATOM 1089 C CA . ILE A 1 130 ? -9.440 1.896 5.565 1.00 92.94 130 ILE A CA 1
ATOM 1090 C C . ILE A 1 130 ? -9.595 2.492 4.159 1.00 92.94 130 ILE A C 1
ATOM 1092 O O . ILE A 1 130 ? -9.557 3.715 4.004 1.00 92.94 130 ILE A O 1
ATOM 1096 N N . LYS A 1 131 ? -9.811 1.658 3.130 1.00 91.06 131 LYS A N 1
ATOM 1097 C CA . LYS A 1 131 ? -10.030 2.116 1.745 1.00 91.06 131 LYS A CA 1
ATOM 1098 C C . LYS A 1 131 ? -11.234 3.058 1.651 1.00 91.06 131 LYS A C 1
ATOM 1100 O O . LYS A 1 131 ? -11.136 4.106 1.009 1.00 91.06 131 LYS A O 1
ATOM 1105 N N . GLU A 1 132 ? -12.335 2.721 2.316 1.00 91.94 132 GLU A N 1
ATOM 1106 C CA . GLU A 1 132 ? -13.538 3.552 2.364 1.00 91.94 132 GLU A CA 1
ATOM 1107 C C . GLU A 1 132 ? -13.271 4.903 3.036 1.00 91.94 132 GLU A C 1
ATOM 1109 O O . GLU A 1 132 ? -13.582 5.947 2.462 1.00 91.94 132 GLU A O 1
ATOM 1114 N N . GLN A 1 133 ? -12.617 4.919 4.201 1.00 89.69 133 GLN A N 1
ATOM 1115 C CA . GLN A 1 133 ? -12.295 6.172 4.884 1.00 89.69 133 GL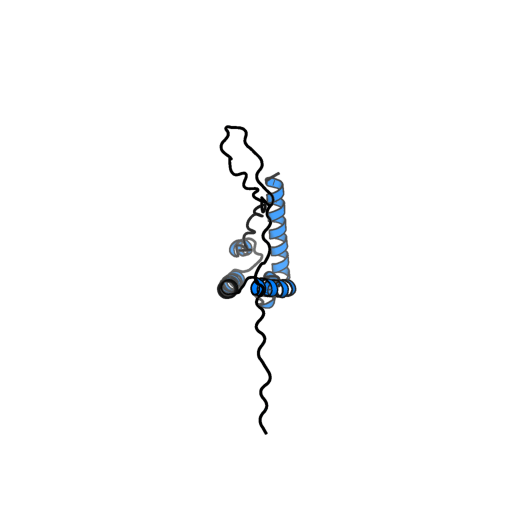N A CA 1
ATOM 1116 C C . GLN A 1 133 ? -11.382 7.087 4.062 1.00 89.69 133 GLN A C 1
ATOM 1118 O O . GLN A 1 133 ? -11.581 8.303 4.030 1.00 89.69 133 GLN A O 1
ATOM 1123 N N . ILE A 1 134 ? -10.394 6.526 3.362 1.00 88.31 134 ILE A N 1
ATOM 1124 C CA . ILE A 1 134 ? -9.533 7.300 2.458 1.00 88.31 134 ILE A CA 1
ATOM 1125 C C . ILE A 1 134 ? -10.366 7.943 1.347 1.00 88.31 134 ILE A C 1
ATOM 1127 O O . ILE A 1 134 ? -10.158 9.117 1.029 1.00 88.31 134 ILE A O 1
ATOM 1131 N N . LEU A 1 135 ? -11.306 7.191 0.767 1.00 87.81 135 LEU A N 1
ATOM 1132 C CA . LEU A 1 135 ? -12.188 7.685 -0.285 1.00 87.81 135 LEU A CA 1
ATOM 1133 C C . LEU A 1 135 ? -13.089 8.818 0.223 1.00 87.81 135 LEU A C 1
ATOM 1135 O O . LEU A 1 135 ? -13.164 9.863 -0.422 1.00 87.81 135 LEU A O 1
ATOM 1139 N N . GLN A 1 136 ? -13.706 8.655 1.394 1.00 87.06 136 GLN A N 1
ATOM 1140 C CA . GLN A 1 136 ? -14.549 9.685 2.009 1.00 87.06 136 GLN A CA 1
ATOM 1141 C C . GLN A 1 136 ? -13.754 10.959 2.320 1.00 87.06 136 GLN A C 1
ATOM 1143 O O . GLN A 1 136 ? -14.160 12.062 1.954 1.00 87.06 136 GLN A O 1
ATOM 1148 N N . ASN A 1 137 ? -12.562 10.820 2.905 1.00 85.06 137 ASN A N 1
ATOM 1149 C CA . ASN A 1 137 ? -11.680 11.954 3.193 1.00 85.06 137 ASN A CA 1
ATOM 1150 C C . ASN A 1 137 ? -11.263 12.705 1.922 1.00 85.06 137 ASN A C 1
ATOM 1152 O O . ASN A 1 137 ? -11.111 13.926 1.946 1.00 85.06 137 ASN A O 1
ATOM 1156 N N . HIS A 1 138 ? -11.072 11.993 0.809 1.00 81.94 138 HIS A N 1
ATOM 1157 C CA . HIS A 1 138 ? -10.797 12.614 -0.483 1.00 81.94 138 HIS A CA 1
ATOM 1158 C C . HIS A 1 138 ? -12.005 13.406 -0.997 1.00 81.94 138 HIS A C 1
ATOM 1160 O O . HIS A 1 138 ? -11.857 14.566 -1.369 1.00 81.94 138 HIS A O 1
ATOM 1166 N N . GLN A 1 139 ? -13.198 12.808 -0.968 1.00 81.31 139 GLN A N 1
ATOM 1167 C CA . GLN A 1 139 ? -14.432 13.457 -1.421 1.00 81.31 139 GLN A CA 1
ATOM 1168 C C . GLN A 1 139 ? -14.766 14.709 -0.602 1.00 81.31 139 GLN A C 1
ATOM 1170 O O . GLN A 1 139 ? -15.183 15.720 -1.163 1.00 81.31 139 GLN A O 1
ATOM 1175 N N . ASN A 1 140 ? -14.554 14.673 0.714 1.00 82.19 140 ASN A N 1
ATOM 1176 C CA . ASN A 1 140 ? -14.806 15.820 1.585 1.00 82.19 140 ASN A CA 1
ATOM 1177 C C . ASN A 1 140 ? -13.865 16.990 1.268 1.00 82.19 140 ASN A C 1
ATOM 1179 O O . ASN A 1 140 ? -14.327 18.120 1.138 1.00 82.19 140 ASN A O 1
ATOM 1183 N N . LYS A 1 141 ? -12.577 16.714 1.024 1.00 79.81 141 LYS A N 1
ATOM 1184 C CA . LYS A 1 141 ? -11.611 17.737 0.590 1.00 79.81 141 LYS A CA 1
ATOM 1185 C C . LYS A 1 141 ? -11.961 18.337 -0.768 1.00 79.81 141 LYS A C 1
ATOM 1187 O O . LYS A 1 141 ? -11.730 19.518 -0.993 1.00 79.81 141 LYS A O 1
ATOM 1192 N N . GLU A 1 142 ? -12.494 17.547 -1.695 1.00 76.12 142 GLU A N 1
ATOM 1193 C CA . GLU A 1 142 ? -12.932 18.071 -2.995 1.00 76.12 142 GLU A CA 1
ATOM 1194 C C . GLU A 1 142 ? -14.163 18.973 -2.882 1.00 76.12 142 GLU A C 1
ATOM 1196 O O . GLU A 1 142 ? -14.284 19.914 -3.661 1.00 76.12 142 GLU A O 1
ATOM 1201 N N . LYS A 1 143 ? -15.061 18.705 -1.927 1.00 78.50 143 LYS A N 1
ATOM 1202 C CA . LYS A 1 143 ? -16.228 19.555 -1.651 1.00 78.50 143 LYS A CA 1
ATOM 1203 C C . LYS A 1 143 ? -15.845 20.858 -0.950 1.00 78.50 143 LYS A C 1
ATOM 1205 O O . LYS A 1 143 ? -16.409 21.882 -1.287 1.00 78.50 143 LYS A O 1
ATOM 1210 N N . GLU A 1 144 ? -14.900 20.820 -0.012 1.00 73.94 144 GLU A N 1
ATOM 1211 C CA . GLU A 1 144 ? -14.429 22.006 0.723 1.00 73.94 144 GLU A CA 1
ATOM 1212 C C . GLU A 1 144 ? -13.674 23.006 -0.172 1.00 73.94 144 GLU A C 1
ATOM 1214 O O . GLU A 1 144 ? -13.687 24.204 0.083 1.00 73.94 144 GLU A O 1
ATOM 1219 N N . ASN A 1 145 ? -13.035 22.523 -1.242 1.00 70.31 145 ASN A N 1
ATOM 1220 C CA . ASN A 1 145 ? -12.294 23.356 -2.197 1.00 70.31 145 ASN A CA 1
ATOM 1221 C C . ASN A 1 145 ? -13.148 23.872 -3.377 1.00 70.31 145 ASN A C 1
ATOM 1223 O O . ASN A 1 145 ? -12.582 24.394 -4.342 1.00 70.31 145 ASN A O 1
ATOM 1227 N N . ARG A 1 146 ? -14.472 23.674 -3.351 1.00 63.75 146 ARG A N 1
ATOM 1228 C CA . ARG A 1 146 ? -15.429 24.188 -4.345 1.00 63.75 146 ARG A CA 1
ATOM 1229 C C . ARG A 1 146 ? -16.270 25.298 -3.742 1.00 63.75 146 ARG A C 1
ATOM 1231 O O . ARG A 1 146 ? -16.548 26.249 -4.501 1.00 63.75 146 ARG A O 1
#

Sequence (146 aa):
MSKLITLTVTGGLLLSSVFNVFAVETNNISPVTLSVKTEAESVKKPHRKFYRCDVEQWVEQGIITKEQAEKWKEFNKKYEEQRKKELEKIRKMTKEERRVYFEKKKQQKKDYFDELVKEKIITQEQADKIKEQILQNHQNKEKENR

InterPro domains:
  IPR001315 CARD domain [PS50209] (79-146)

Secondary structure (DSSP, 8-state):
------------------PPP---------------------------------HHHHHHTTSS-HHHHHHHHHHHHHHHHHHHHHHHHHHHS-HHHHHHHHHHHHHT---HHHHHHHTTSS-HHHHHHHHHHHHHHHHHHHHHT-

pLDDT: mean 74.63, std 22.45, range [32.38, 97.44]

Foldseek 3Di:
DDDDDDDDDDDDDDDDDDDDDDDDDDDDDDDPPPPPPPPPVVPPPPPPPPPPPVLVVCCVVVLAPPQLSVVVVVVVVVVVVVVVVVVVVLVPDDPVVNVVVVVVVVVVDDDPLVVSCVVVSHPPVSSVVSVVVVVVVVVVVVVVVD